Protein AF-A0A842QH93-F1 (afdb_monomer_lite)

Sequence (127 aa):
MSPDSRTCRNCGATVPAGENECPSCGRLYVDRKAARFQPGAKQERPQSSLDESISASPKDEKGDPPGSGGAETDSHYSIAPIFEEPEEEEPQEEEPYQGPPHETPSMCPCAILMIILLPLLAALLLA

Secondary structure (DSSP, 8-state):
----EEE-TTT--EEETT-SB-TTT--B---TTGGG--TT----------------PPP---------------------------------------PPP-------HHHHHHHHHHHHHHHHHH-

Structure (mmCIF, N/CA/C/O backbone):
data_AF-A0A842QH93-F1
#
_entry.id   AF-A0A842QH93-F1
#
loop_
_atom_site.group_PDB
_atom_site.id
_atom_site.type_symbol
_atom_site.label_atom_id
_atom_site.label_alt_id
_atom_site.label_comp_id
_atom_site.label_asym_id
_atom_site.label_entity_id
_atom_site.label_seq_id
_atom_site.pdbx_PDB_ins_code
_atom_site.Cartn_x
_atom_site.Cartn_y
_atom_site.Cartn_z
_atom_site.occupancy
_atom_site.B_iso_or_equiv
_atom_site.auth_seq_id
_atom_site.auth_comp_id
_atom_site.auth_asym_id
_atom_site.auth_atom_id
_atom_site.pdbx_PDB_model_num
ATOM 1 N N . MET A 1 1 ? -17.379 8.732 -2.079 1.00 40.88 1 MET A N 1
ATOM 2 C CA . MET A 1 1 ? -17.287 7.277 -2.323 1.00 40.88 1 MET A CA 1
ATOM 3 C C . MET A 1 1 ? -15.867 7.030 -2.780 1.00 40.88 1 MET A C 1
ATOM 5 O O . MET A 1 1 ? -15.535 7.539 -3.837 1.00 40.88 1 MET A O 1
ATOM 9 N N . SER A 1 2 ? -15.027 6.389 -1.968 1.00 48.22 2 SER A N 1
ATOM 10 C CA . SER A 1 2 ? -13.613 6.147 -2.297 1.00 48.22 2 SER A CA 1
ATOM 11 C C . SER A 1 2 ? -13.480 4.699 -2.778 1.00 48.22 2 SER A C 1
ATOM 13 O O . SER A 1 2 ? -13.514 3.797 -1.940 1.00 48.22 2 SER A O 1
ATOM 15 N N . PRO A 1 3 ? -13.446 4.429 -4.096 1.00 58.44 3 PRO A N 1
ATOM 16 C CA . PRO A 1 3 ? -13.509 3.079 -4.637 1.00 58.44 3 PRO A CA 1
ATOM 17 C C . PRO A 1 3 ? -12.106 2.520 -4.889 1.00 58.44 3 PRO A C 1
ATOM 19 O O . PRO A 1 3 ? -11.874 1.871 -5.900 1.00 58.44 3 PRO A O 1
ATOM 22 N N . ASP A 1 4 ? -11.154 2.770 -3.997 1.00 76.00 4 ASP A N 1
ATOM 23 C CA . ASP A 1 4 ? -9.761 2.430 -4.267 1.00 76.00 4 ASP A CA 1
ATOM 24 C C . ASP A 1 4 ? -9.364 1.228 -3.407 1.00 76.00 4 ASP A C 1
ATOM 26 O O . ASP A 1 4 ? -8.522 1.290 -2.519 1.00 76.00 4 ASP A O 1
ATOM 30 N N . SER A 1 5 ? -10.038 0.101 -3.631 1.00 85.00 5 SER A N 1
ATOM 31 C CA . SER A 1 5 ? -9.601 -1.198 -3.119 1.00 85.00 5 SER A CA 1
ATOM 32 C C . SER A 1 5 ? -9.653 -2.220 -4.246 1.00 85.00 5 SER A C 1
ATOM 34 O O . SER A 1 5 ? -10.518 -2.163 -5.121 1.00 85.00 5 SER A O 1
ATOM 36 N N . ARG A 1 6 ? -8.683 -3.131 -4.268 1.00 88.62 6 ARG A N 1
ATOM 37 C CA . ARG A 1 6 ? -8.513 -4.139 -5.319 1.00 88.62 6 ARG A CA 1
ATOM 38 C C . ARG A 1 6 ? -8.457 -5.531 -4.718 1.00 88.62 6 ARG A C 1
ATOM 40 O O . ARG A 1 6 ? -7.928 -5.716 -3.632 1.00 88.62 6 ARG A O 1
ATOM 47 N N . THR A 1 7 ? -8.945 -6.531 -5.435 1.00 92.06 7 THR A N 1
ATOM 48 C CA . THR A 1 7 ? -8.881 -7.924 -4.975 1.00 92.06 7 THR A CA 1
ATOM 49 C C . THR A 1 7 ? -7.566 -8.574 -5.394 1.00 92.06 7 THR A C 1
ATOM 51 O O . THR A 1 7 ? -7.156 -8.496 -6.558 1.00 92.06 7 THR A O 1
ATOM 54 N N . CYS A 1 8 ? -6.902 -9.252 -4.460 1.00 92.38 8 CYS A N 1
ATOM 55 C CA . CYS A 1 8 ? -5.693 -10.005 -4.744 1.00 92.38 8 CYS A CA 1
ATOM 56 C C . CYS A 1 8 ? -5.985 -11.188 -5.661 1.00 92.38 8 CYS A C 1
ATOM 58 O O . CYS A 1 8 ? -6.777 -12.066 -5.336 1.00 92.38 8 CYS A O 1
ATOM 60 N N . ARG A 1 9 ? -5.265 -11.269 -6.783 1.00 90.88 9 ARG A N 1
ATOM 61 C CA . ARG A 1 9 ? -5.386 -12.387 -7.733 1.00 90.88 9 ARG A CA 1
ATOM 62 C C . ARG A 1 9 ? -4.813 -13.709 -7.216 1.00 90.88 9 ARG A C 1
ATOM 64 O O . ARG A 1 9 ? -4.968 -14.716 -7.891 1.00 90.88 9 ARG A O 1
ATOM 71 N N . ASN A 1 10 ? -4.091 -13.692 -6.095 1.00 93.88 10 ASN A N 1
ATOM 72 C CA . ASN A 1 10 ? -3.482 -14.888 -5.514 1.00 93.88 10 ASN A CA 1
ATOM 73 C C . ASN A 1 10 ? -4.366 -15.511 -4.432 1.00 93.88 10 ASN A C 1
ATOM 75 O O . ASN A 1 10 ? -4.715 -16.677 -4.523 1.00 93.88 10 ASN A O 1
ATOM 79 N N . CYS A 1 11 ? -4.748 -14.721 -3.425 1.00 95.44 11 CYS A N 1
ATOM 80 C CA . CYS A 1 11 ? -5.497 -15.211 -2.266 1.00 95.44 11 CYS A CA 1
ATOM 81 C C . CYS A 1 11 ? -6.946 -14.705 -2.188 1.00 95.44 11 CYS A C 1
ATOM 83 O O . CYS A 1 11 ? -7.673 -15.104 -1.287 1.00 95.44 11 CYS A O 1
ATOM 85 N N . GLY A 1 12 ? -7.376 -13.805 -3.080 1.00 93.94 12 GLY A N 1
ATOM 86 C CA . GLY A 1 12 ? -8.731 -13.245 -3.064 1.00 93.94 12 GLY A CA 1
ATOM 87 C C . GLY A 1 12 ? -8.984 -12.172 -1.998 1.00 93.94 12 GLY A C 1
ATOM 88 O O . GLY A 1 12 ? -10.084 -11.633 -1.944 1.00 93.94 12 GLY A O 1
ATOM 89 N N . ALA A 1 13 ? -7.995 -11.827 -1.170 1.00 93.75 13 ALA A N 1
ATOM 90 C CA . ALA A 1 13 ? -8.147 -10.792 -0.149 1.00 93.75 13 ALA A CA 1
ATOM 91 C C . ALA A 1 13 ? -8.323 -9.393 -0.761 1.00 93.75 13 ALA A C 1
ATOM 93 O O . ALA A 1 13 ? -7.742 -9.075 -1.803 1.00 93.75 13 ALA A O 1
ATOM 94 N N . THR A 1 14 ? -9.088 -8.537 -0.087 1.00 92.88 14 THR A N 1
ATOM 95 C CA . THR A 1 14 ? -9.207 -7.118 -0.438 1.00 92.88 14 THR A CA 1
ATOM 96 C C . THR A 1 14 ? -7.938 -6.381 -0.023 1.00 92.88 14 THR A C 1
ATOM 98 O O . THR A 1 14 ? -7.518 -6.453 1.128 1.00 92.88 14 THR A O 1
ATOM 101 N N . VAL A 1 15 ? -7.328 -5.670 -0.965 1.00 92.25 15 VAL A N 1
ATOM 102 C CA . VAL A 1 15 ? -6.108 -4.885 -0.774 1.00 92.25 15 VAL A CA 1
ATOM 103 C C . VAL A 1 15 ? -6.445 -3.400 -0.934 1.00 92.25 15 VAL A C 1
ATOM 105 O O . VAL A 1 15 ? -7.037 -3.031 -1.955 1.00 92.25 15 VAL A O 1
ATOM 108 N N . PRO A 1 16 ? -6.099 -2.548 0.046 1.00 89.88 16 PRO A N 1
ATOM 109 C CA . PRO A 1 16 ? -6.288 -1.105 -0.065 1.00 89.88 16 PRO A CA 1
ATOM 110 C C . PRO A 1 16 ? -5.431 -0.524 -1.201 1.00 89.88 16 PRO A C 1
ATOM 112 O O . PRO A 1 16 ? -4.367 -1.051 -1.532 1.00 89.88 16 PRO A O 1
ATOM 115 N N . ALA A 1 17 ? -5.896 0.542 -1.850 1.00 84.06 17 ALA A N 1
ATOM 116 C CA . ALA A 1 17 ? -5.088 1.238 -2.845 1.00 84.06 17 ALA A CA 1
ATOM 117 C C . ALA A 1 17 ? -3.885 1.935 -2.209 1.00 84.06 17 ALA A C 1
ATOM 119 O O . ALA A 1 17 ? -3.932 2.367 -1.063 1.00 84.06 17 ALA A O 1
ATOM 120 N N . GLY A 1 18 ? -2.809 2.039 -2.989 1.00 82.88 18 GLY A N 1
ATOM 121 C CA . GLY A 1 18 ? -1.507 2.527 -2.533 1.00 82.88 18 GLY A CA 1
ATOM 122 C C . GLY A 1 18 ? -0.569 1.413 -2.068 1.00 82.88 18 GLY A C 1
ATOM 123 O O . GLY A 1 18 ? 0.641 1.571 -2.176 1.00 82.88 18 GLY A O 1
ATOM 124 N N . GLU A 1 19 ? -1.100 0.258 -1.655 1.00 86.56 19 GLU A N 1
ATOM 125 C CA . GLU A 1 19 ? -0.268 -0.839 -1.163 1.00 86.56 19 GLU A CA 1
ATOM 126 C C . GLU A 1 19 ? 0.363 -1.624 -2.314 1.00 86.56 19 GLU A C 1
ATOM 128 O O . GLU A 1 19 ? -0.348 -2.204 -3.140 1.00 86.56 19 GLU A O 1
ATOM 133 N N . ASN A 1 20 ? 1.693 -1.685 -2.373 1.00 89.19 20 ASN A N 1
ATOM 134 C CA . ASN A 1 20 ? 2.415 -2.410 -3.425 1.00 89.19 20 ASN A CA 1
ATOM 135 C C . ASN A 1 20 ? 2.445 -3.925 -3.196 1.00 89.19 20 ASN A C 1
ATOM 137 O O . ASN A 1 20 ? 2.819 -4.670 -4.100 1.00 89.19 20 ASN A O 1
ATOM 141 N N . GLU A 1 21 ? 1.993 -4.390 -2.035 1.00 92.81 21 GLU A N 1
ATOM 142 C CA . GLU A 1 21 ? 1.999 -5.787 -1.619 1.00 92.81 21 GLU A CA 1
ATOM 143 C C . GLU A 1 21 ? 0.627 -6.210 -1.083 1.00 92.81 21 GLU A C 1
ATOM 145 O O . GLU A 1 21 ? -0.156 -5.406 -0.584 1.00 92.81 21 GLU A O 1
ATOM 150 N N . CYS A 1 22 ? 0.283 -7.489 -1.210 1.00 94.00 22 CYS A N 1
ATOM 151 C CA . CYS A 1 22 ? -0.895 -8.028 -0.548 1.00 94.00 22 CYS A CA 1
ATOM 152 C C . CYS A 1 22 ? -0.584 -8.365 0.922 1.00 94.00 22 CYS A C 1
ATOM 154 O O . CYS A 1 22 ? 0.153 -9.324 1.147 1.00 94.00 22 CYS A O 1
ATOM 156 N N . PRO A 1 23 ? -1.228 -7.723 1.916 1.00 92.19 23 PRO A N 1
ATOM 157 C CA . PRO A 1 23 ? -0.934 -7.958 3.336 1.00 92.19 23 PRO A CA 1
ATOM 158 C C . PRO A 1 23 ? -1.292 -9.373 3.813 1.00 92.19 23 PRO A C 1
ATOM 160 O O . PRO A 1 23 ? -0.833 -9.819 4.856 1.00 92.19 23 PRO A O 1
ATOM 163 N N . SER A 1 24 ? -2.124 -10.099 3.060 1.00 94.44 24 SER A N 1
ATOM 164 C CA . SER A 1 24 ? -2.539 -11.457 3.419 1.00 94.44 24 SER A CA 1
ATOM 165 C C . SER A 1 24 ? -1.632 -12.554 2.861 1.00 94.44 24 SER A C 1
ATOM 167 O O . SER A 1 24 ? -1.652 -13.660 3.386 1.00 94.44 24 SER A O 1
ATOM 169 N N . CYS A 1 25 ? -0.900 -12.311 1.768 1.00 95.12 25 CYS A N 1
ATOM 170 C CA . CYS A 1 25 ? -0.093 -13.360 1.119 1.00 95.12 25 CYS A CA 1
ATOM 171 C C . CYS A 1 25 ? 1.295 -12.914 0.647 1.00 95.12 25 CYS A C 1
ATOM 173 O O . CYS A 1 25 ? 2.000 -13.706 0.029 1.00 95.12 25 CYS A O 1
ATOM 175 N N . GLY A 1 26 ? 1.660 -11.653 0.866 1.00 93.00 26 GLY A N 1
ATOM 176 C CA . GLY A 1 26 ? 2.955 -11.085 0.504 1.00 93.00 26 GLY A CA 1
ATOM 177 C C . GLY A 1 26 ? 3.185 -10.858 -0.991 1.00 93.00 26 GLY A C 1
ATOM 178 O O . GLY A 1 26 ? 4.300 -10.611 -1.438 1.00 93.00 26 GLY A O 1
ATOM 179 N N . ARG A 1 27 ? 2.147 -10.987 -1.831 1.00 92.56 27 ARG A N 1
ATOM 180 C CA . ARG A 1 27 ? 2.330 -10.872 -3.284 1.00 92.56 27 ARG A CA 1
ATOM 181 C C . ARG A 1 27 ? 2.435 -9.416 -3.730 1.00 92.56 27 ARG A C 1
ATOM 183 O O . ARG A 1 27 ? 1.489 -8.654 -3.541 1.00 92.56 27 ARG A O 1
ATOM 190 N N . LEU A 1 28 ? 3.527 -9.088 -4.417 1.00 91.12 28 LEU A N 1
ATOM 191 C CA . LEU A 1 28 ? 3.773 -7.769 -4.997 1.00 91.12 28 LEU A CA 1
ATOM 192 C C . LEU A 1 28 ? 2.901 -7.485 -6.231 1.00 91.12 28 LEU A C 1
ATOM 194 O O . LEU A 1 28 ? 2.711 -8.334 -7.111 1.00 91.12 28 LEU A O 1
ATOM 198 N N . TYR A 1 29 ? 2.417 -6.252 -6.324 1.00 85.31 29 TYR A N 1
ATOM 199 C CA . TYR A 1 29 ? 1.699 -5.696 -7.461 1.00 85.31 29 TYR A CA 1
ATOM 200 C C . TYR A 1 29 ? 2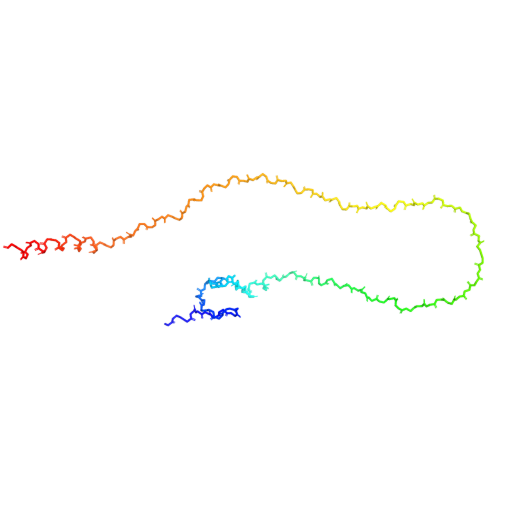.646 -4.841 -8.297 1.00 85.31 29 TYR A C 1
ATOM 202 O O . TYR A 1 29 ? 2.775 -3.639 -8.091 1.00 85.31 29 TYR A O 1
ATOM 210 N N . VAL A 1 30 ? 3.296 -5.461 -9.278 1.00 78.69 30 VAL A N 1
ATOM 211 C CA . VAL A 1 30 ? 4.158 -4.733 -10.214 1.00 78.69 30 VAL A CA 1
ATOM 212 C C . VAL A 1 30 ? 3.281 -3.978 -11.213 1.00 78.69 30 VAL A C 1
ATOM 214 O O . VAL A 1 30 ? 2.598 -4.597 -12.040 1.00 78.69 30 VAL A O 1
ATOM 217 N N . ASP A 1 31 ? 3.282 -2.646 -11.150 1.00 68.69 31 ASP A N 1
ATOM 218 C CA . ASP A 1 31 ? 2.584 -1.826 -12.137 1.00 68.69 31 ASP A CA 1
ATOM 219 C C . ASP A 1 31 ? 3.336 -1.885 -13.475 1.00 68.69 31 ASP A C 1
ATOM 221 O O . ASP A 1 31 ? 4.374 -1.254 -13.686 1.00 68.69 31 ASP A O 1
ATOM 225 N N . ARG A 1 32 ? 2.815 -2.686 -14.412 1.00 63.91 32 ARG A N 1
ATOM 226 C CA . ARG A 1 32 ? 3.418 -2.868 -15.743 1.00 63.91 32 ARG A CA 1
ATOM 227 C C . ARG A 1 32 ? 3.500 -1.566 -16.548 1.00 63.91 32 ARG A C 1
ATOM 229 O O . ARG A 1 32 ? 4.200 -1.552 -17.560 1.00 63.91 32 ARG A O 1
ATOM 236 N N . LYS A 1 33 ? 2.816 -0.486 -16.140 1.00 60.53 33 LYS A N 1
ATOM 237 C CA . LYS A 1 33 ? 2.972 0.828 -16.781 1.00 60.53 33 LYS A CA 1
ATOM 238 C C . LYS A 1 33 ? 4.333 1.468 -16.493 1.00 60.53 33 LYS A C 1
ATOM 240 O O . LYS A 1 33 ? 4.856 2.125 -17.387 1.00 60.53 33 LYS A O 1
ATOM 245 N N . ALA A 1 34 ? 4.946 1.214 -15.334 1.00 57.81 34 ALA A N 1
ATOM 246 C CA . ALA A 1 34 ? 6.293 1.706 -15.027 1.00 57.81 34 ALA A CA 1
ATOM 247 C C . ALA A 1 34 ? 7.383 0.946 -15.808 1.00 57.81 34 ALA A C 1
ATOM 249 O O . ALA A 1 34 ? 8.355 1.538 -16.264 1.00 57.81 34 ALA A O 1
ATOM 250 N N . ALA A 1 35 ? 7.181 -0.351 -16.066 1.00 56.97 35 ALA A N 1
ATOM 251 C CA . ALA A 1 35 ? 8.154 -1.192 -16.773 1.00 56.97 35 ALA A CA 1
ATOM 252 C C . ALA A 1 35 ? 8.307 -0.879 -18.279 1.00 56.97 35 ALA A C 1
ATOM 254 O O . ALA A 1 35 ? 9.202 -1.416 -18.925 1.00 56.97 35 ALA A O 1
ATOM 255 N N . ARG A 1 36 ? 7.444 -0.034 -18.867 1.00 57.94 36 ARG A N 1
ATOM 256 C CA . ARG A 1 36 ? 7.538 0.364 -20.286 1.00 57.94 36 ARG A CA 1
ATOM 257 C C . ARG A 1 36 ? 8.357 1.635 -20.533 1.00 57.94 36 ARG A C 1
ATOM 259 O O . ARG A 1 36 ? 8.558 1.983 -21.691 1.00 57.94 36 ARG A O 1
ATOM 266 N N . PHE A 1 37 ? 8.875 2.295 -19.495 1.00 52.00 37 PHE A N 1
ATOM 267 C CA . PHE A 1 37 ? 9.738 3.477 -19.634 1.00 52.00 37 PHE A CA 1
ATOM 268 C C . PHE A 1 37 ? 11.234 3.131 -19.739 1.00 52.00 37 PHE A C 1
ATOM 270 O O . PHE A 1 37 ? 12.080 3.797 -19.157 1.00 52.00 37 PHE A O 1
ATOM 277 N N . GLN A 1 38 ? 11.576 2.128 -20.549 1.00 55.12 38 GLN A N 1
ATOM 278 C CA . GLN A 1 38 ? 12.879 2.109 -21.217 1.00 55.12 38 GLN A CA 1
ATOM 279 C C . GLN A 1 38 ? 12.670 2.197 -22.733 1.00 55.12 38 GLN A C 1
ATOM 281 O O . GLN A 1 38 ? 12.635 1.170 -23.413 1.00 55.12 38 GLN A O 1
ATOM 286 N N . PRO A 1 39 ? 12.528 3.410 -23.299 1.00 49.03 39 PRO A N 1
ATOM 287 C CA . PRO A 1 39 ? 12.682 3.615 -24.732 1.00 49.03 39 PRO A CA 1
ATOM 288 C C . PRO A 1 39 ? 14.176 3.486 -25.077 1.00 49.03 39 PRO A C 1
ATOM 290 O O . PRO A 1 39 ? 14.861 4.483 -25.268 1.00 49.03 39 PRO A O 1
ATOM 293 N N . GLY A 1 40 ? 14.724 2.268 -25.081 1.00 52.47 40 GLY A N 1
ATOM 294 C CA . GLY A 1 40 ? 16.143 2.086 -25.409 1.00 52.47 40 GLY A CA 1
ATOM 295 C C . GLY A 1 40 ? 16.739 0.708 -25.156 1.00 52.47 40 GLY A C 1
ATOM 296 O O . GLY A 1 40 ? 17.674 0.335 -25.860 1.00 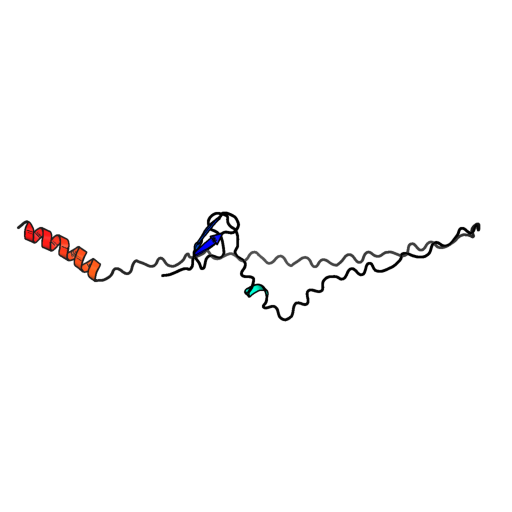52.47 40 GLY A O 1
ATOM 297 N N . ALA A 1 41 ? 16.189 -0.089 -24.236 1.00 54.41 41 ALA A N 1
ATOM 298 C CA . ALA A 1 41 ? 16.631 -1.469 -24.075 1.00 54.41 41 ALA A CA 1
ATOM 299 C C . ALA A 1 41 ? 16.072 -2.311 -25.224 1.00 54.41 41 ALA A C 1
ATOM 301 O O . ALA A 1 41 ? 15.002 -2.916 -25.131 1.00 54.41 41 ALA A O 1
ATOM 302 N N . LYS A 1 42 ? 16.811 -2.340 -26.336 1.00 52.91 42 LYS A N 1
ATOM 303 C CA . LYS A 1 42 ? 16.770 -3.466 -27.259 1.00 52.91 42 LYS A CA 1
ATOM 304 C C . LYS A 1 42 ? 17.020 -4.703 -26.399 1.00 52.91 42 LYS A C 1
ATOM 306 O O . LYS A 1 42 ? 18.148 -4.958 -25.998 1.00 52.91 42 LYS A O 1
ATOM 311 N N . GLN A 1 43 ? 15.967 -5.446 -26.066 1.00 56.00 43 GLN A N 1
ATOM 312 C CA . GLN A 1 43 ? 16.133 -6.851 -25.735 1.00 56.00 43 GLN A CA 1
ATOM 313 C C . GLN A 1 43 ? 16.667 -7.491 -27.013 1.00 56.00 43 GLN A C 1
ATOM 315 O O . GLN A 1 43 ? 15.896 -7.913 -27.876 1.00 56.00 43 GLN A O 1
ATOM 320 N N . GLU A 1 44 ? 17.991 -7.500 -27.162 1.00 52.78 44 GLU A N 1
ATOM 321 C CA . GLU A 1 44 ? 18.672 -8.490 -27.975 1.00 52.78 44 GLU A CA 1
ATOM 322 C C . GLU A 1 44 ? 18.295 -9.833 -27.367 1.00 52.78 44 GLU A C 1
ATOM 324 O O . GLU A 1 44 ? 18.915 -10.351 -26.445 1.00 52.78 44 GLU A O 1
ATOM 329 N N . ARG A 1 45 ? 17.173 -10.365 -27.849 1.00 50.19 45 ARG A N 1
ATOM 330 C CA . ARG A 1 45 ? 16.921 -11.791 -27.853 1.00 50.19 45 ARG A CA 1
ATOM 331 C C . ARG A 1 45 ? 18.180 -12.384 -28.479 1.00 50.19 45 ARG A C 1
ATOM 333 O O . ARG A 1 45 ? 18.421 -12.064 -29.644 1.00 50.19 45 ARG A O 1
ATOM 340 N N . PRO A 1 46 ? 18.975 -13.197 -27.764 1.00 54.38 46 PRO A N 1
ATOM 341 C CA . PRO A 1 46 ? 20.033 -13.948 -28.406 1.00 54.38 46 PRO A CA 1
ATOM 342 C C . PRO A 1 46 ? 19.332 -14.796 -29.462 1.00 54.38 46 PRO A C 1
ATOM 344 O O . PRO A 1 46 ? 18.619 -15.751 -29.143 1.00 54.38 46 PRO A O 1
ATOM 347 N N . GLN A 1 47 ? 19.411 -14.377 -30.723 1.00 49.59 47 GLN A N 1
ATOM 348 C CA . GLN A 1 47 ? 19.098 -15.260 -31.822 1.00 49.59 47 GLN A CA 1
ATOM 349 C C . GLN A 1 47 ? 20.246 -16.255 -31.821 1.00 49.59 47 GLN A C 1
ATOM 351 O O . GLN A 1 47 ? 21.294 -16.018 -32.407 1.00 49.59 47 GLN A O 1
ATOM 356 N N . SER A 1 48 ? 20.065 -17.349 -31.086 1.00 53.03 48 SER A N 1
ATOM 357 C CA . SER A 1 48 ? 20.776 -18.581 -31.367 1.00 53.03 48 SER A CA 1
ATOM 358 C C . SER A 1 48 ? 20.388 -18.967 -32.794 1.00 53.03 48 SER A C 1
ATOM 360 O O . SER A 1 48 ? 19.379 -19.643 -33.007 1.00 53.03 48 SER A O 1
ATOM 362 N N . SER A 1 49 ? 21.140 -18.466 -33.771 1.00 47.59 49 SER A N 1
ATOM 363 C CA . SER A 1 49 ? 21.171 -18.998 -35.125 1.00 47.59 49 SER A CA 1
ATOM 364 C C . SER A 1 49 ? 21.804 -20.383 -35.032 1.00 47.59 49 SER A C 1
ATOM 366 O O . SER A 1 49 ? 22.994 -20.571 -35.264 1.00 47.59 49 SER A O 1
ATOM 368 N N . LEU A 1 50 ? 21.004 -21.357 -34.618 1.00 61.09 50 LEU A N 1
ATOM 369 C CA . LEU A 1 50 ? 21.206 -22.743 -35.006 1.00 61.09 50 LEU A CA 1
ATOM 370 C C . LEU A 1 50 ? 20.490 -22.922 -36.343 1.00 61.09 50 LEU A C 1
ATOM 372 O O . LEU A 1 50 ? 19.537 -23.687 -36.448 1.00 61.09 50 LEU A O 1
ATOM 376 N N . ASP A 1 51 ? 20.926 -22.158 -37.341 1.00 51.06 51 ASP A N 1
ATOM 377 C CA . ASP A 1 51 ? 20.647 -22.494 -38.721 1.00 51.06 51 ASP A CA 1
ATOM 378 C C . ASP A 1 51 ? 21.862 -23.253 -39.250 1.00 51.06 51 ASP A C 1
ATOM 380 O O . ASP A 1 51 ? 22.988 -22.762 -39.275 1.00 51.06 51 ASP A O 1
ATOM 384 N N . GLU A 1 52 ? 21.555 -24.475 -39.673 1.00 57.22 52 GLU A N 1
ATOM 385 C CA . GLU A 1 52 ? 22.057 -25.014 -40.927 1.00 57.22 52 GLU A CA 1
ATOM 386 C C . GLU A 1 52 ? 23.463 -25.630 -40.919 1.00 57.22 52 GLU A C 1
ATOM 388 O O . GLU A 1 52 ? 24.459 -25.050 -41.337 1.00 57.22 52 GLU A O 1
ATOM 393 N N . SER A 1 53 ? 23.521 -26.908 -40.537 1.00 52.69 53 SER A N 1
ATOM 394 C CA . SER A 1 53 ? 24.459 -27.876 -41.125 1.00 52.69 53 SER A CA 1
ATOM 395 C C . SER A 1 53 ? 23.875 -29.287 -41.045 1.00 52.69 53 SER A C 1
ATOM 397 O O . SER A 1 53 ? 24.449 -30.201 -40.462 1.00 52.69 53 SER A O 1
ATOM 399 N N . ILE A 1 54 ? 22.698 -29.474 -41.645 1.00 56.25 54 ILE A N 1
ATOM 400 C CA . ILE A 1 54 ? 22.307 -30.785 -42.166 1.00 56.25 54 ILE A CA 1
ATOM 401 C C . ILE A 1 54 ? 22.506 -30.685 -43.672 1.00 56.25 54 ILE A C 1
ATOM 403 O O . ILE A 1 54 ? 21.720 -30.005 -44.323 1.00 56.25 54 ILE A O 1
ATOM 407 N N . SER A 1 55 ? 23.565 -31.311 -44.193 1.00 56.69 55 SER A N 1
ATOM 408 C CA . SER A 1 55 ? 23.664 -31.932 -45.530 1.00 56.69 55 SER A CA 1
ATOM 409 C C . SER A 1 55 ? 25.123 -32.019 -45.975 1.00 56.69 55 SER A C 1
ATOM 411 O O . SER A 1 55 ? 25.632 -31.099 -46.601 1.00 56.69 55 SER A O 1
ATOM 413 N N . ALA A 1 56 ? 25.776 -33.142 -45.684 1.00 53.22 56 ALA A N 1
ATOM 414 C CA . ALA A 1 56 ? 26.579 -33.892 -46.655 1.00 53.22 56 ALA A CA 1
ATOM 415 C C . ALA A 1 56 ? 27.290 -35.037 -45.930 1.00 53.22 56 ALA A C 1
ATOM 417 O O . ALA A 1 56 ? 28.267 -34.828 -45.220 1.00 53.22 56 ALA A O 1
ATOM 418 N N . SER A 1 57 ? 26.805 -36.260 -46.134 1.00 54.28 57 SER A N 1
ATOM 419 C CA . SER A 1 57 ? 27.625 -37.459 -45.980 1.00 54.28 57 SER A CA 1
ATOM 420 C C . SER A 1 57 ? 28.570 -37.559 -47.181 1.00 54.28 57 SER A C 1
ATOM 422 O O . SER A 1 57 ? 28.074 -37.637 -48.310 1.00 54.28 57 SER A O 1
ATOM 424 N N . PRO A 1 58 ? 29.896 -37.625 -46.995 1.00 51.88 58 PRO A N 1
ATOM 425 C CA . PRO A 1 58 ? 30.787 -38.182 -47.995 1.00 51.88 58 PRO A CA 1
ATOM 426 C C . PRO A 1 58 ? 30.882 -39.694 -47.789 1.00 51.88 58 PRO A C 1
ATOM 428 O O . PRO A 1 58 ? 31.012 -40.188 -46.671 1.00 51.88 58 PRO A O 1
ATOM 431 N N . LYS A 1 59 ? 30.766 -40.400 -48.910 1.00 52.06 59 LYS A N 1
ATOM 432 C CA . LYS A 1 59 ? 30.920 -41.844 -49.057 1.00 52.06 59 LYS A CA 1
ATOM 433 C C . LYS A 1 59 ? 32.289 -42.322 -48.584 1.00 52.06 59 LYS A C 1
ATOM 435 O O . LYS A 1 59 ? 33.288 -41.625 -48.731 1.00 52.06 59 LYS A O 1
ATOM 440 N N . ASP A 1 60 ? 32.282 -43.562 -48.117 1.00 51.47 60 ASP A N 1
ATOM 441 C CA . ASP A 1 60 ? 33.428 -44.435 -47.924 1.00 51.47 60 ASP A CA 1
ATOM 442 C C . ASP A 1 60 ? 34.392 -44.398 -49.120 1.00 51.47 60 ASP A C 1
ATOM 444 O O . ASP A 1 60 ? 34.033 -44.815 -50.221 1.00 51.47 60 ASP A O 1
ATOM 448 N N . GLU A 1 61 ? 35.642 -43.997 -48.888 1.00 55.50 61 GLU A N 1
ATOM 449 C CA . GLU A 1 61 ? 36.771 -44.481 -49.677 1.00 55.50 61 GLU A CA 1
ATOM 450 C C . GLU A 1 61 ? 37.934 -44.870 -48.763 1.00 55.50 61 GLU A C 1
ATOM 452 O O . GLU A 1 61 ? 38.343 -44.168 -47.841 1.00 55.50 61 GLU A O 1
ATOM 457 N N . LYS A 1 62 ? 38.406 -46.080 -49.035 1.00 55.06 62 LYS A N 1
ATOM 458 C CA . LYS A 1 62 ? 39.433 -46.846 -48.350 1.00 55.06 62 LYS A CA 1
ATOM 459 C C . LYS A 1 62 ? 40.804 -46.388 -48.852 1.00 55.06 62 LYS A C 1
ATOM 461 O O . LYS A 1 62 ? 41.100 -46.569 -50.030 1.00 55.06 62 LYS A O 1
ATOM 466 N N . GLY A 1 63 ? 41.644 -45.861 -47.965 1.00 43.75 63 GLY A N 1
ATOM 467 C CA . GLY A 1 63 ? 43.046 -45.550 -48.247 1.00 43.75 63 GLY A CA 1
ATOM 468 C C . GLY A 1 63 ? 43.887 -45.577 -46.970 1.00 43.75 63 GLY A C 1
ATOM 469 O O . GLY A 1 63 ? 43.630 -44.813 -46.046 1.00 43.75 63 GLY A O 1
ATOM 470 N N . ASP A 1 64 ? 44.852 -46.494 -46.919 1.0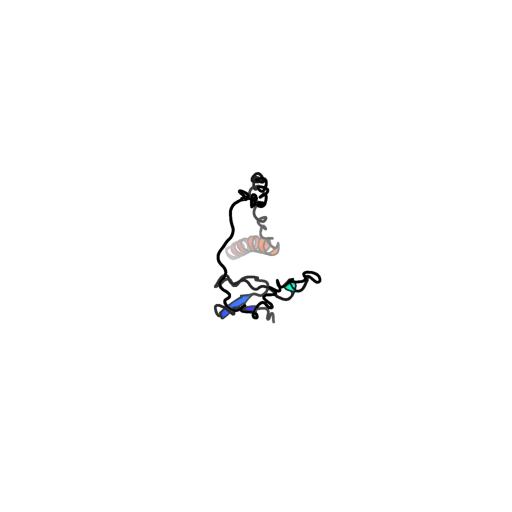0 51.22 64 ASP A N 1
ATOM 471 C CA . ASP A 1 64 ? 45.845 -46.675 -45.850 1.00 51.22 64 ASP A CA 1
ATOM 472 C C . ASP A 1 64 ? 46.811 -45.464 -45.694 1.00 51.22 64 ASP A C 1
ATOM 474 O O . ASP A 1 64 ? 46.907 -44.634 -46.604 1.00 51.22 64 ASP A O 1
ATOM 478 N N . PRO A 1 65 ? 47.540 -45.328 -44.560 1.00 64.12 65 PRO A N 1
ATOM 479 C CA . PRO A 1 65 ? 48.112 -44.056 -44.108 1.00 64.12 65 PRO A CA 1
ATOM 480 C C . PRO A 1 65 ? 49.585 -43.837 -44.509 1.00 64.12 65 PRO A C 1
ATOM 482 O O . PRO A 1 65 ? 50.375 -44.782 -44.530 1.00 64.12 65 PRO A O 1
ATOM 485 N N . PRO A 1 66 ? 50.020 -42.573 -44.650 1.00 51.78 66 PRO A N 1
ATOM 486 C CA . PRO A 1 66 ? 51.346 -42.123 -44.235 1.00 51.78 66 PRO A CA 1
ATOM 487 C C . PRO A 1 66 ? 51.168 -41.238 -42.984 1.00 51.78 66 PRO A C 1
ATOM 489 O O . PRO A 1 66 ? 50.314 -40.366 -42.936 1.00 51.78 66 PRO A O 1
ATOM 492 N N . GLY A 1 67 ? 51.839 -41.470 -41.863 1.00 44.41 67 GLY A N 1
ATOM 493 C CA . GLY A 1 67 ? 53.285 -41.401 -41.748 1.00 44.41 67 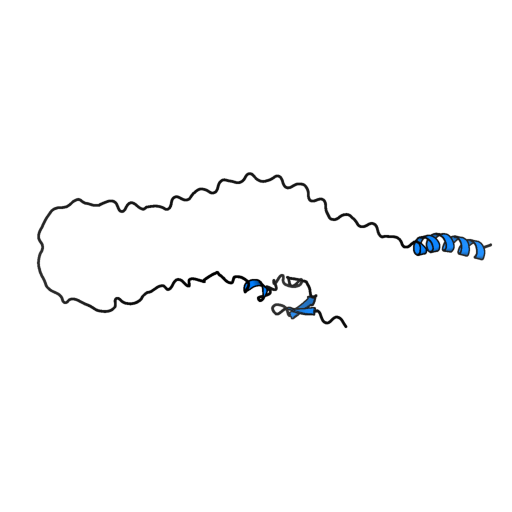GLY A CA 1
ATOM 494 C C . GLY A 1 67 ? 53.649 -40.159 -40.926 1.00 44.41 67 GLY A C 1
ATOM 495 O O . GLY A 1 67 ? 53.587 -39.052 -41.431 1.00 44.41 67 GLY A O 1
ATOM 496 N N . SER A 1 68 ? 54.021 -40.392 -39.662 1.00 52.25 68 SER A N 1
ATOM 497 C CA . SER A 1 68 ? 55.059 -39.682 -38.896 1.00 52.25 68 SER A CA 1
ATOM 498 C C . SER A 1 68 ? 55.170 -38.150 -39.011 1.00 52.25 68 SER A C 1
ATOM 500 O O . SER A 1 68 ? 55.757 -37.639 -39.961 1.00 52.25 68 SER A O 1
ATOM 502 N N . GLY A 1 69 ? 54.899 -37.469 -37.893 1.00 50.47 69 GLY A N 1
ATOM 503 C CA . GLY A 1 69 ? 55.666 -36.287 -37.484 1.00 50.47 69 GLY A CA 1
ATOM 504 C C . GLY A 1 69 ? 54.809 -35.069 -37.164 1.00 50.47 69 GLY A C 1
ATOM 505 O O . GLY A 1 69 ? 54.082 -34.585 -38.018 1.00 50.47 69 GLY A O 1
ATOM 506 N N . GLY A 1 70 ? 54.934 -34.562 -35.939 1.00 46.56 70 GLY A N 1
ATOM 507 C CA . GLY A 1 70 ? 54.342 -33.285 -35.542 1.00 46.56 70 GLY A CA 1
ATOM 508 C C . GLY A 1 70 ? 53.837 -33.313 -34.111 1.00 46.56 70 GLY A C 1
ATOM 509 O O . GLY A 1 70 ? 52.642 -33.414 -33.863 1.00 46.56 70 GLY A O 1
ATOM 510 N N . ALA A 1 71 ? 54.769 -33.271 -33.161 1.00 58.03 71 ALA A N 1
ATOM 511 C CA . ALA A 1 71 ? 54.468 -32.924 -31.784 1.00 58.03 71 ALA A CA 1
ATOM 512 C C . ALA A 1 71 ? 54.111 -31.435 -31.734 1.00 58.03 71 ALA A C 1
ATOM 514 O O . ALA A 1 71 ? 54.991 -30.606 -31.556 1.00 58.03 71 ALA A O 1
ATOM 515 N N . GLU A 1 72 ? 52.840 -31.100 -31.921 1.00 58.78 72 GLU A N 1
ATOM 516 C CA . GLU A 1 72 ? 52.347 -29.729 -31.776 1.00 58.78 72 GLU A CA 1
ATOM 517 C C . GLU A 1 72 ? 50.995 -29.783 -31.066 1.00 58.78 72 GLU A C 1
ATOM 519 O O . GLU A 1 72 ? 49.936 -29.524 -31.629 1.00 58.78 72 GLU A O 1
ATOM 524 N N . THR A 1 73 ? 51.017 -30.172 -29.790 1.00 56.97 73 THR A N 1
ATOM 525 C CA . THR A 1 73 ? 49.948 -29.791 -28.865 1.00 56.97 73 THR A CA 1
ATOM 526 C C . THR A 1 73 ? 50.096 -28.294 -28.619 1.00 56.97 73 THR A C 1
ATOM 528 O O . THR A 1 73 ? 50.637 -27.884 -27.589 1.00 56.97 73 THR A O 1
ATOM 531 N N . ASP A 1 74 ? 49.709 -27.478 -29.601 1.00 54.16 74 ASP A N 1
ATOM 532 C CA . ASP A 1 74 ? 49.685 -26.037 -29.421 1.00 54.16 74 ASP A CA 1
ATOM 533 C C . ASP A 1 74 ? 48.519 -25.699 -28.498 1.00 54.16 74 ASP A C 1
ATOM 535 O O . ASP A 1 74 ? 47.341 -25.725 -28.854 1.00 54.16 74 ASP A O 1
ATOM 539 N N . SER A 1 75 ? 48.913 -25.558 -27.240 1.00 61.25 75 SER A N 1
ATOM 540 C CA . SER A 1 75 ? 48.339 -24.711 -26.220 1.00 61.25 75 SER A CA 1
ATOM 541 C C . SER A 1 75 ? 47.018 -24.040 -26.608 1.00 61.25 75 SER A C 1
ATOM 543 O O . SER A 1 75 ? 46.932 -22.871 -26.973 1.00 61.25 75 SER A O 1
ATOM 545 N N . HIS A 1 76 ? 45.938 -24.795 -26.408 1.00 58.06 76 HIS A N 1
ATOM 546 C CA . HIS A 1 76 ? 44.629 -24.256 -26.064 1.00 58.06 76 HIS A CA 1
ATOM 547 C C . HIS A 1 76 ? 44.794 -23.506 -24.731 1.00 58.06 76 HIS A C 1
ATOM 549 O O . HIS A 1 76 ? 44.458 -24.011 -23.661 1.00 58.06 76 HIS A O 1
ATOM 555 N N . TYR A 1 77 ? 45.433 -22.332 -24.769 1.00 61.22 77 TYR A N 1
ATOM 556 C CA . TYR A 1 77 ? 45.465 -21.411 -23.650 1.00 61.22 77 TYR A CA 1
ATOM 557 C C . TYR A 1 77 ? 44.019 -21.014 -23.410 1.00 61.22 77 TYR A C 1
ATOM 559 O O . TYR A 1 77 ? 43.443 -20.190 -24.119 1.00 61.22 77 TYR A O 1
ATOM 567 N N . SER A 1 78 ? 43.424 -21.659 -22.414 1.00 61.03 78 SER A N 1
ATOM 568 C CA . SER A 1 78 ? 42.240 -21.188 -21.733 1.00 61.03 78 SER A CA 1
ATOM 569 C C . SER A 1 78 ? 42.509 -19.745 -21.327 1.00 61.03 78 SER A C 1
ATOM 571 O O . SER A 1 78 ? 43.196 -19.488 -20.340 1.00 61.03 78 SER A O 1
ATOM 573 N N . ILE A 1 79 ? 41.985 -18.794 -22.095 1.00 66.62 79 ILE A N 1
ATOM 574 C CA . ILE A 1 79 ? 41.801 -17.433 -21.611 1.00 66.62 79 ILE A CA 1
ATOM 575 C C . ILE A 1 79 ? 40.672 -17.559 -20.590 1.00 66.62 79 ILE A C 1
ATOM 577 O O . ILE A 1 79 ?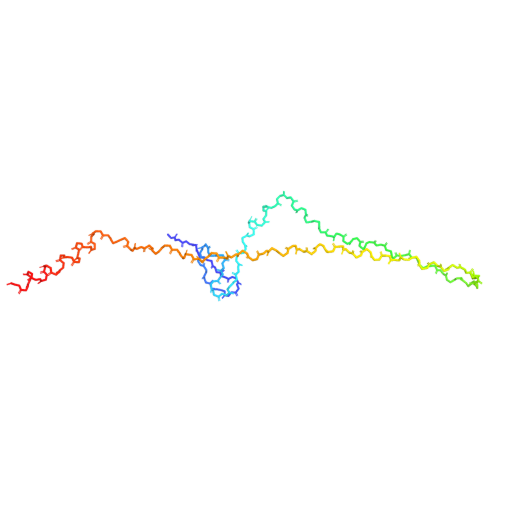 39.496 -17.397 -20.910 1.00 66.62 79 ILE A O 1
ATOM 581 N N . ALA A 1 80 ? 41.019 -17.986 -19.375 1.00 71.56 80 ALA A N 1
ATOM 582 C CA . ALA A 1 80 ? 40.104 -17.885 -18.259 1.00 71.56 80 ALA A CA 1
ATOM 583 C C . ALA A 1 80 ? 39.811 -16.386 -18.106 1.00 71.56 80 ALA A C 1
ATOM 585 O O . ALA A 1 80 ? 40.764 -15.602 -18.038 1.00 71.56 80 ALA A O 1
ATOM 586 N N . PRO A 1 81 ? 38.538 -15.961 -18.140 1.00 70.81 81 PRO A N 1
ATOM 587 C CA . PRO A 1 81 ? 38.209 -14.565 -17.920 1.00 70.81 81 PRO A CA 1
ATOM 588 C C . PRO A 1 81 ? 38.819 -14.145 -16.586 1.00 70.81 81 PRO A C 1
ATOM 590 O O . PRO A 1 81 ? 38.643 -14.825 -15.574 1.00 70.81 81 PRO A O 1
ATOM 593 N N . ILE A 1 82 ? 39.588 -13.059 -16.616 1.00 72.19 82 ILE A N 1
ATOM 594 C CA . ILE A 1 82 ? 40.117 -12.430 -15.414 1.00 72.19 82 ILE A CA 1
ATOM 595 C C . ILE A 1 82 ? 38.888 -11.940 -14.657 1.00 72.19 82 ILE A C 1
ATOM 597 O O . ILE A 1 82 ? 38.216 -11.008 -15.092 1.00 72.19 82 ILE A O 1
ATOM 601 N N . PHE A 1 83 ? 38.534 -12.645 -13.588 1.00 72.75 83 PHE A N 1
ATOM 602 C CA . PHE A 1 83 ? 37.518 -12.180 -12.666 1.00 72.75 83 PHE A CA 1
ATOM 603 C C . PHE A 1 83 ? 38.196 -11.088 -11.843 1.00 72.75 83 PHE A C 1
ATOM 605 O O . PHE A 1 83 ? 39.068 -11.388 -11.029 1.00 72.75 83 PHE A O 1
ATOM 612 N N . GLU A 1 84 ? 37.883 -9.825 -12.129 1.00 76.50 84 GLU A N 1
ATOM 613 C CA . GLU A 1 84 ? 38.188 -8.746 -11.194 1.00 76.50 84 GLU A CA 1
ATOM 614 C C . GLU A 1 84 ? 37.407 -9.064 -9.922 1.00 76.50 84 GLU A C 1
ATOM 616 O O . GLU A 1 84 ? 36.175 -9.081 -9.916 1.00 76.50 84 GLU A O 1
ATOM 621 N N . GLU A 1 85 ? 38.144 -9.453 -8.884 1.00 77.44 85 GLU A N 1
ATOM 622 C CA . GLU A 1 85 ? 37.595 -9.659 -7.556 1.00 77.44 85 GLU A CA 1
ATOM 623 C C . GLU A 1 85 ? 36.985 -8.315 -7.141 1.00 77.44 85 GLU A C 1
ATOM 625 O O . GLU A 1 85 ? 37.710 -7.317 -7.124 1.00 77.44 85 GLU A O 1
ATOM 630 N N . PRO A 1 86 ? 35.656 -8.235 -6.943 1.00 74.25 86 PRO A N 1
ATOM 631 C CA . PRO A 1 86 ? 35.031 -6.982 -6.564 1.00 74.25 86 PRO A CA 1
ATOM 632 C C . PRO A 1 86 ? 35.685 -6.527 -5.265 1.00 74.25 86 PRO A C 1
ATOM 634 O O . PRO A 1 86 ? 35.727 -7.296 -4.306 1.00 74.25 86 PRO A O 1
ATOM 637 N N . GLU A 1 87 ? 36.237 -5.311 -5.271 1.00 77.69 87 GLU A N 1
ATOM 638 C CA . GLU A 1 87 ? 36.812 -4.700 -4.077 1.00 77.69 87 GLU A CA 1
ATOM 639 C C . GLU A 1 87 ? 35.772 -4.813 -2.958 1.00 77.69 87 GLU A C 1
ATOM 641 O O . GLU A 1 87 ? 34.630 -4.376 -3.118 1.00 77.69 87 GLU A O 1
ATOM 646 N N . GLU A 1 88 ? 36.141 -5.492 -1.869 1.00 73.31 88 GLU A N 1
ATOM 647 C CA . GLU A 1 88 ? 35.299 -5.613 -0.685 1.00 73.31 88 GLU A CA 1
ATOM 648 C C . GLU A 1 88 ? 35.068 -4.196 -0.147 1.00 73.31 88 GLU A C 1
ATOM 650 O O . GLU A 1 88 ? 35.922 -3.630 0.535 1.00 73.31 88 GLU A O 1
ATOM 655 N N . GLU A 1 89 ? 33.937 -3.585 -0.510 1.00 73.44 89 GLU A N 1
ATOM 656 C CA . GLU A 1 89 ? 33.518 -2.321 0.080 1.00 73.44 89 GLU A CA 1
ATOM 657 C C . GLU A 1 89 ? 33.368 -2.550 1.587 1.00 73.44 89 GLU A C 1
ATOM 659 O O . GLU A 1 89 ? 32.567 -3.381 2.028 1.00 73.44 89 GLU A O 1
ATOM 664 N N . GLU A 1 90 ? 34.187 -1.842 2.374 1.00 77.94 90 GLU A N 1
ATOM 665 C CA . GLU A 1 90 ? 34.127 -1.892 3.831 1.00 77.94 90 GLU A CA 1
ATOM 666 C C . GLU A 1 90 ? 32.677 -1.677 4.292 1.00 77.94 90 GLU A C 1
ATOM 668 O O . GLU A 1 90 ? 32.010 -0.756 3.802 1.00 77.94 90 GLU A O 1
ATOM 673 N N . PRO A 1 91 ? 32.173 -2.497 5.236 1.00 70.75 91 PRO A N 1
ATOM 674 C CA . PRO A 1 91 ? 30.839 -2.325 5.784 1.00 70.75 91 PRO A CA 1
ATOM 675 C C . PRO A 1 91 ? 30.710 -0.914 6.355 1.00 70.75 91 PRO A C 1
ATOM 677 O O . PRO A 1 91 ? 31.328 -0.588 7.368 1.00 70.75 91 PRO A O 1
ATOM 680 N N . GLN A 1 92 ? 29.921 -0.067 5.695 1.00 72.44 92 GLN A N 1
ATOM 681 C CA . GLN A 1 92 ? 29.601 1.245 6.233 1.00 72.44 92 GLN A CA 1
ATOM 682 C C . GLN A 1 92 ? 28.842 1.022 7.540 1.00 72.44 92 GLN A C 1
ATOM 684 O O . GLN A 1 92 ? 27.814 0.344 7.555 1.00 72.44 92 GLN A O 1
ATOM 689 N N . GLU A 1 93 ? 29.388 1.539 8.642 1.00 75.25 93 GLU A N 1
ATOM 690 C CA . GLU A 1 93 ? 28.737 1.515 9.948 1.00 75.25 93 GLU A CA 1
ATOM 691 C C . GLU A 1 93 ? 27.360 2.174 9.808 1.00 75.25 93 GLU A C 1
ATOM 693 O O . GLU A 1 93 ? 27.246 3.388 9.631 1.00 75.25 93 GLU A O 1
ATOM 698 N N . GLU A 1 94 ? 26.301 1.361 9.815 1.00 69.94 94 GLU A N 1
ATOM 699 C CA . GLU A 1 94 ? 24.938 1.868 9.730 1.00 69.94 94 GLU A CA 1
ATOM 700 C C . GLU A 1 94 ? 24.633 2.659 11.005 1.00 69.94 94 GLU A C 1
ATOM 702 O O . GLU A 1 94 ? 24.532 2.107 12.105 1.00 69.94 94 GLU A O 1
ATOM 707 N N . GLU A 1 95 ? 24.503 3.977 10.852 1.00 77.31 95 GLU A N 1
ATOM 708 C CA . GLU A 1 95 ? 24.045 4.864 11.914 1.00 77.31 95 GLU A CA 1
ATOM 709 C C . GLU A 1 95 ? 22.708 4.346 12.479 1.00 77.31 95 GLU A C 1
ATOM 711 O O . GLU A 1 95 ? 21.802 3.982 11.718 1.00 77.31 95 GLU A O 1
ATOM 716 N N . PRO A 1 96 ? 22.545 4.314 13.814 1.00 71.69 96 PRO A N 1
ATOM 717 C CA . PRO A 1 96 ? 21.352 3.773 14.441 1.00 71.69 96 PRO A CA 1
ATOM 718 C C . PRO A 1 96 ? 20.117 4.536 13.964 1.00 71.69 96 PRO A C 1
ATOM 720 O O . PRO A 1 96 ? 19.991 5.743 14.178 1.00 71.69 96 PRO A O 1
ATOM 723 N N . TYR A 1 97 ? 19.197 3.803 13.333 1.00 76.06 97 TYR A N 1
ATOM 724 C CA . TYR A 1 97 ? 17.940 4.320 12.804 1.00 76.06 97 TYR A CA 1
ATOM 725 C C . TYR A 1 97 ? 17.173 5.077 13.896 1.00 76.06 97 TYR A C 1
ATOM 727 O O . TYR A 1 97 ? 16.532 4.485 14.771 1.00 76.06 97 TYR A O 1
ATOM 735 N N . GLN A 1 98 ? 17.236 6.407 13.851 1.00 72.88 98 GLN A N 1
ATOM 736 C CA . GLN A 1 98 ? 16.373 7.259 14.652 1.00 72.88 98 GLN A CA 1
ATOM 737 C C . GLN A 1 98 ? 14.987 7.172 14.022 1.00 72.88 98 GLN A C 1
ATOM 739 O O . GLN A 1 98 ? 14.728 7.744 12.964 1.00 72.88 98 GLN A O 1
ATOM 744 N N . GLY A 1 99 ? 14.127 6.365 14.646 1.00 76.50 99 GLY A N 1
ATOM 745 C CA . GLY A 1 99 ? 12.750 6.170 14.214 1.00 76.50 99 GLY A CA 1
ATOM 746 C C . GLY A 1 99 ? 12.000 7.493 14.019 1.00 76.50 99 GLY A C 1
ATOM 747 O O . GLY A 1 99 ? 12.432 8.539 14.512 1.00 76.50 99 GLY A O 1
ATOM 748 N N . PRO A 1 100 ? 10.866 7.461 13.299 1.00 75.19 100 PRO A N 1
ATOM 749 C CA . PRO A 1 100 ? 10.110 8.662 12.979 1.00 75.19 100 PRO A CA 1
ATOM 750 C C . PRO A 1 100 ? 9.790 9.454 14.256 1.00 75.19 100 PRO A C 1
ATOM 752 O O . PRO A 1 100 ? 9.465 8.848 15.285 1.00 75.19 100 PRO A O 1
ATOM 755 N N . PRO A 1 101 ? 9.892 10.796 14.214 1.00 69.88 101 PRO A N 1
ATOM 756 C CA . PRO A 1 101 ? 9.608 11.630 15.369 1.00 69.88 101 PRO A CA 1
ATOM 757 C C . PRO A 1 101 ? 8.199 11.312 15.864 1.00 69.88 101 PRO A C 1
ATOM 759 O O . PRO A 1 101 ? 7.236 11.331 15.099 1.00 69.88 101 PRO A O 1
ATOM 762 N N . HIS A 1 102 ? 8.091 10.973 17.147 1.00 62.97 102 HIS A N 1
ATOM 763 C CA . HIS A 1 102 ? 6.814 10.766 17.808 1.00 62.97 102 HIS A CA 1
ATOM 764 C C . HIS A 1 102 ? 6.046 12.088 17.755 1.00 62.97 102 HIS A C 1
ATOM 766 O O . HIS A 1 102 ? 6.336 13.024 18.499 1.00 62.97 102 HIS A O 1
ATOM 772 N N . GLU A 1 103 ? 5.088 12.178 16.836 1.00 60.62 103 GLU A N 1
ATOM 773 C CA . GLU A 1 103 ? 4.155 13.290 16.775 1.00 60.62 103 GLU A CA 1
ATOM 774 C C . GLU A 1 103 ? 3.374 13.294 18.089 1.00 60.62 103 GLU A C 1
ATOM 776 O O . GLU A 1 103 ? 2.539 12.425 18.355 1.00 60.62 103 GLU A O 1
ATOM 781 N N . THR A 1 104 ? 3.697 14.240 18.970 1.00 67.88 104 THR A N 1
ATOM 782 C CA . THR A 1 104 ? 2.894 14.450 20.166 1.00 67.88 104 THR A CA 1
ATOM 783 C C . THR A 1 104 ? 1.489 14.837 19.704 1.00 67.88 104 THR A C 1
ATOM 785 O O . THR A 1 104 ? 1.343 15.659 18.794 1.00 67.88 104 THR A O 1
ATOM 788 N N . PRO A 1 105 ? 0.431 14.228 20.269 1.00 67.25 105 PRO A N 1
ATOM 789 C CA . PRO A 1 105 ? -0.923 14.534 19.849 1.00 67.25 105 PRO A CA 1
ATOM 790 C C . PRO A 1 105 ? -1.170 16.017 20.106 1.00 67.25 105 PRO A C 1
ATOM 792 O O . PRO A 1 105 ? -1.162 16.468 21.253 1.00 67.25 105 PRO A O 1
ATOM 795 N N . SER A 1 106 ? -1.366 16.771 19.023 1.00 72.00 106 SER A N 1
ATOM 796 C CA . SER A 1 106 ? -1.780 18.169 19.062 1.00 72.00 106 SER A CA 1
ATOM 797 C C . SER A 1 106 ? -3.127 18.238 19.775 1.00 72.00 106 SER A C 1
ATOM 799 O O . SER A 1 106 ? -4.189 18.001 19.194 1.00 72.00 106 SER A O 1
ATOM 801 N N . MET A 1 107 ? -3.082 18.455 21.089 1.00 67.75 107 MET A N 1
ATOM 802 C CA . MET A 1 107 ? -4.284 18.556 21.894 1.00 67.75 107 MET A CA 1
ATOM 803 C C . MET A 1 107 ? -4.988 19.852 21.523 1.00 67.75 107 MET A C 1
ATOM 805 O O . MET A 1 107 ? -4.513 20.949 21.814 1.00 67.75 107 MET A O 1
ATOM 809 N N . CYS A 1 108 ? -6.138 19.711 20.863 1.00 79.88 108 CYS A N 1
ATOM 810 C CA . CYS A 1 108 ? -7.011 20.829 20.546 1.00 79.88 108 CYS A CA 1
ATOM 811 C C . CYS A 1 108 ? -7.304 21.630 21.829 1.00 79.88 108 CYS A C 1
ATOM 813 O O . CYS A 1 108 ? -7.670 21.029 22.844 1.00 79.88 108 CYS A O 1
ATOM 815 N N . PRO A 1 109 ? -7.227 22.972 21.804 1.00 82.06 109 PRO A N 1
ATOM 816 C CA . PRO A 1 109 ? -7.433 23.813 22.990 1.00 82.06 109 PRO A CA 1
ATOM 817 C C . PRO A 1 109 ? -8.811 23.602 23.643 1.00 82.06 109 PRO A C 1
ATOM 819 O O . PRO A 1 109 ? -8.972 23.780 24.850 1.00 82.06 109 PRO A O 1
ATOM 822 N N . CYS A 1 110 ? -9.797 23.135 22.872 1.00 84.12 110 CYS A N 1
ATOM 823 C CA . CYS A 1 110 ? -11.111 22.740 23.372 1.00 84.12 110 CYS A CA 1
ATOM 824 C C . CYS A 1 110 ? -11.053 21.548 24.342 1.00 84.12 110 CYS A C 1
ATOM 826 O O . CYS A 1 110 ? -11.796 21.531 25.318 1.00 84.12 110 CYS A O 1
ATOM 828 N N . ALA A 1 111 ? -10.169 20.570 24.118 1.00 84.44 111 ALA A N 1
ATOM 829 C CA . ALA A 1 111 ? -10.035 19.410 24.999 1.00 84.44 111 ALA A CA 1
ATOM 830 C C . ALA A 1 111 ? -9.498 19.819 26.379 1.00 84.44 111 ALA A C 1
ATOM 832 O O . ALA A 1 111 ? -10.006 19.360 27.398 1.00 84.44 111 ALA A O 1
ATOM 833 N N . ILE A 1 112 ? -8.542 20.753 26.415 1.00 87.75 112 ILE A N 1
ATOM 834 C CA . ILE A 1 112 ? -7.986 21.297 27.663 1.00 87.75 112 ILE A CA 1
ATOM 835 C C . ILE A 1 112 ? -9.067 22.053 28.447 1.00 87.75 112 ILE A C 1
ATOM 837 O O . ILE A 1 112 ? -9.223 21.836 29.648 1.00 87.75 112 ILE A O 1
ATOM 841 N N . LEU A 1 113 ? -9.865 22.887 27.769 1.00 90.19 113 LEU A N 1
ATOM 842 C CA . LEU A 1 113 ? -10.985 23.594 28.401 1.00 90.19 113 LEU A CA 1
ATOM 843 C C . LEU A 1 113 ? -12.020 22.630 28.990 1.00 90.19 113 LEU A C 1
ATOM 845 O O . LEU A 1 113 ? -12.479 22.847 30.108 1.00 90.19 113 LEU A O 1
ATOM 849 N N . MET A 1 114 ? -12.348 21.545 28.287 1.00 91.38 114 MET A N 1
ATOM 850 C CA . MET A 1 114 ? -13.292 20.541 28.788 1.00 91.38 114 MET A CA 1
ATOM 851 C C . MET A 1 114 ? -12.752 19.804 30.018 1.00 91.38 114 MET A C 1
ATOM 853 O O . MET A 1 114 ? -13.504 19.594 30.967 1.00 91.38 114 MET A O 1
ATOM 857 N N . ILE A 1 115 ? -11.455 19.471 30.042 1.00 92.31 115 ILE A N 1
ATOM 858 C CA . ILE A 1 115 ? -10.805 18.821 31.194 1.00 92.31 115 ILE A CA 1
ATOM 859 C C . ILE A 1 115 ? -10.852 19.717 32.440 1.00 92.31 115 ILE A C 1
ATOM 861 O O . ILE A 1 115 ? -11.048 19.213 33.542 1.00 92.31 115 ILE A O 1
ATOM 865 N N . ILE A 1 116 ? -10.709 21.035 32.279 1.00 92.88 116 ILE A N 1
ATOM 866 C CA . ILE A 1 116 ? -10.728 21.986 33.402 1.00 92.88 116 ILE A CA 1
ATOM 867 C C . ILE A 1 116 ? -12.164 22.309 33.844 1.00 92.88 116 ILE A C 1
ATOM 869 O O . ILE A 1 116 ? -12.440 22.390 35.041 1.00 92.88 116 ILE A O 1
ATOM 873 N N . LEU A 1 117 ? -13.096 22.483 32.904 1.00 93.56 117 LEU A N 1
ATOM 874 C CA . LEU A 1 117 ? -14.464 22.914 33.209 1.00 93.56 117 LEU A CA 1
ATOM 875 C C . LEU A 1 117 ? -15.338 21.798 33.796 1.00 93.56 117 LEU A C 1
ATOM 877 O O . LEU A 1 117 ? -16.192 22.092 34.633 1.00 93.56 117 LEU A O 1
ATOM 881 N N . LEU A 1 118 ? -15.124 20.532 33.412 1.00 94.44 118 LEU A N 1
ATOM 882 C CA . LEU A 1 118 ? -15.892 19.399 33.948 1.00 94.44 118 LEU A CA 1
ATOM 883 C C . LEU A 1 118 ? -15.853 19.294 35.486 1.00 94.44 118 LEU A C 1
ATOM 885 O O . LEU A 1 118 ? -16.923 19.242 36.096 1.00 94.44 118 LEU A O 1
ATOM 889 N N . PRO A 1 119 ? -14.675 19.259 36.141 1.00 93.19 119 PRO A N 1
ATOM 890 C CA . PRO A 1 119 ? -14.608 19.121 37.593 1.00 93.19 119 PRO A CA 1
ATOM 891 C C . PRO A 1 119 ? -15.137 20.362 38.323 1.00 93.19 119 PRO A C 1
ATOM 893 O O . PRO A 1 119 ? -15.743 20.224 39.382 1.00 93.19 119 PRO A O 1
ATOM 896 N N . LEU A 1 120 ? -14.972 21.560 37.749 1.00 94.19 120 LEU A N 1
ATOM 897 C CA . LEU A 1 120 ? -15.529 22.802 38.299 1.00 94.19 120 LEU A CA 1
ATOM 898 C C . LEU A 1 120 ? -17.061 22.790 38.300 1.00 94.19 120 LEU A C 1
ATOM 900 O O . LEU A 1 120 ? -17.674 23.128 39.310 1.00 94.19 120 LEU A O 1
ATOM 904 N N . LEU A 1 121 ? -17.678 22.357 37.197 1.00 95.06 121 LEU A N 1
ATOM 905 C CA . LEU A 1 121 ? -19.130 22.187 37.109 1.00 95.06 121 LEU A CA 1
ATOM 906 C C . LEU A 1 121 ? -19.635 21.114 38.076 1.00 95.06 121 LEU A C 1
ATOM 908 O O . LEU A 1 121 ? -20.643 21.326 38.745 1.00 95.06 121 LEU A O 1
ATOM 912 N N . ALA A 1 122 ? -18.927 19.987 38.185 1.00 95.00 122 ALA A N 1
ATOM 913 C CA . ALA A 1 122 ? -19.284 18.931 39.127 1.00 95.00 122 ALA A CA 1
ATOM 914 C C . ALA A 1 122 ? -19.249 19.427 40.582 1.00 95.00 122 ALA A C 1
ATOM 916 O O . ALA A 1 122 ? -20.182 19.161 41.335 1.00 95.00 122 ALA A O 1
ATOM 917 N N . ALA A 1 123 ? -18.223 20.196 40.963 1.00 94.69 123 ALA A N 1
ATOM 918 C CA . ALA A 1 123 ? -18.113 20.778 42.300 1.00 94.69 123 ALA A CA 1
ATOM 919 C C . ALA A 1 123 ? -19.235 21.788 42.602 1.00 94.69 123 ALA A C 1
ATOM 921 O O . ALA A 1 123 ? -19.754 21.803 43.713 1.00 94.69 123 ALA A O 1
ATOM 922 N N . LEU A 1 124 ? -19.643 22.587 41.611 1.00 93.69 124 LEU A N 1
ATOM 923 C CA . LEU A 1 124 ? -20.750 23.545 41.729 1.00 93.69 124 LEU A CA 1
ATOM 924 C C . LEU A 1 124 ? -22.121 22.876 41.886 1.00 93.69 124 LEU A C 1
ATOM 926 O O . LEU A 1 124 ? -22.998 23.451 42.513 1.00 93.69 124 LEU A O 1
ATOM 930 N N . LEU A 1 125 ? -22.314 21.684 41.317 1.00 94.06 125 LEU A N 1
ATOM 931 C CA . LEU A 1 125 ? -23.556 20.915 41.464 1.00 94.06 125 LEU A CA 1
ATOM 932 C C . LEU A 1 125 ? -23.644 20.155 42.798 1.00 94.06 125 LEU A C 1
ATOM 934 O O . LEU A 1 125 ? -24.724 19.698 43.166 1.00 94.06 125 LEU A O 1
ATOM 938 N N . LEU A 1 126 ? -22.515 19.979 43.487 1.00 90.75 126 LEU A N 1
ATOM 939 C CA . LEU A 1 126 ? -22.410 19.284 44.775 1.00 90.75 126 LEU A CA 1
ATOM 940 C C . LEU A 1 126 ? -22.459 20.232 45.988 1.00 90.75 126 LEU A C 1
ATOM 942 O O . LEU A 1 126 ? -22.543 19.740 47.114 1.00 90.75 126 LEU A O 1
ATOM 946 N N . ALA A 1 127 ? -22.383 21.547 45.768 1.00 83.31 127 ALA A N 1
ATOM 947 C CA . ALA A 1 127 ? -22.425 22.596 46.790 1.00 83.31 127 ALA A CA 1
ATOM 948 C C . ALA A 1 127 ? -23.811 23.251 46.863 1.00 83.31 127 ALA A C 1
ATOM 950 O O . ALA A 1 127 ? -24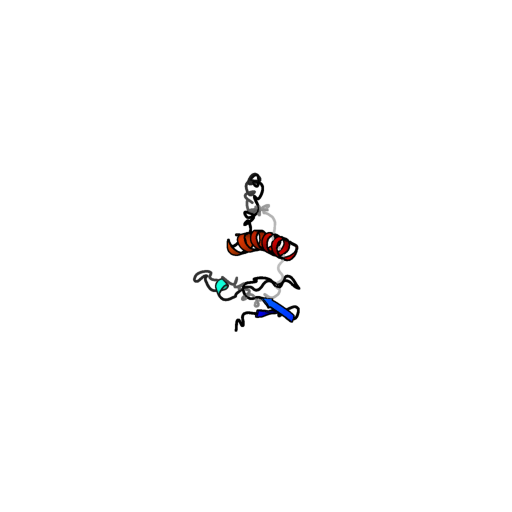.233 23.576 47.996 1.00 83.31 127 ALA A O 1
#

Foldseek 3Di:
DDPAWDADPPPRDIHGHPDQADPVPGHGDDDVVVVPPPPDPPPPPPPPPPDDDPDDDDDDDDDDDDDDDDPCPPDPPPPPPPPPPPPPDPPDPPDPDPPDPDDDPPPDVVNVVCVVVVVVVVVVVVD

Radius of gyration: 38.64 Å; chains: 1; bounding box: 79×71×96 Å

pLDDT: mean 71.67, std 16.42, range [40.88, 95.44]